Protein AF-A0AAJ0V544-F1 (afdb_monomer_lite)

Sequence (77 aa):
MRQKYQTNAPEQGNPHQPFSVQGKGDGWAVLDASTGGWTRTFNTYKEAETKAKELFENKQREAAANVKAFFDSRSAA

Radius of gyration: 16.84 Å; chains: 1; bounding box: 59×25×40 Å

Secondary structure (DSSP, 8-state):
----------SS--TTTTEEEEEETTEEEEEETTTTEE---BSSHHHHHHHHHHHHHHHHHHHHHHHHHHHHHHHT-

Foldseek 3Di:
DPPPPPPPVPPDDDPLPPWDWDDDPQFIWIQRPVVRDIDDGDHDSVVRVVVSVVVSVVVVVVVVVVVVVVVVVVVVD

pLDDT: mean 79.94, std 18.0, range [37.5, 94.94]

Structure (mmCIF, N/CA/C/O backbone):
data_AF-A0AAJ0V544-F1
#
_entry.id   AF-A0AAJ0V544-F1
#
loop_
_atom_site.group_PDB
_atom_site.id
_atom_site.type_symbol
_atom_site.label_atom_id
_atom_site.label_alt_id
_atom_site.label_comp_id
_atom_site.label_asym_id
_atom_site.label_entity_id
_atom_site.label_seq_id
_atom_site.pdbx_PDB_ins_code
_atom_site.Cartn_x
_atom_site.Cartn_y
_atom_site.Cartn_z
_atom_site.occupancy
_atom_site.B_iso_or_equiv
_atom_site.auth_seq_id
_atom_site.auth_comp_id
_atom_site.auth_asym_id
_atom_site.auth_atom_id
_atom_site.pdbx_PDB_model_num
ATOM 1 N N . MET A 1 1 ? -34.052 3.853 1.433 1.00 37.50 1 MET A N 1
ATOM 2 C CA . MET A 1 1 ? -32.907 4.685 1.865 1.00 37.50 1 MET A CA 1
ATOM 3 C C . MET A 1 1 ? -31.670 4.230 1.114 1.00 37.50 1 MET A C 1
ATOM 5 O O . MET A 1 1 ? -31.220 3.114 1.325 1.00 37.50 1 MET A O 1
ATOM 9 N N . ARG A 1 2 ? -31.168 5.040 0.181 1.00 40.41 2 ARG A N 1
ATOM 10 C CA . ARG A 1 2 ? -29.940 4.736 -0.559 1.00 40.41 2 ARG A CA 1
ATOM 11 C C . ARG A 1 2 ? -28.792 5.157 0.357 1.00 40.41 2 ARG A C 1
ATOM 13 O O . ARG A 1 2 ? -28.637 6.357 0.574 1.00 40.41 2 ARG A O 1
ATOM 20 N N . GLN A 1 3 ? -28.090 4.199 0.972 1.00 42.69 3 GLN A N 1
ATOM 21 C CA . GLN A 1 3 ? -26.860 4.498 1.707 1.00 42.69 3 GLN A CA 1
ATOM 22 C C . GLN A 1 3 ? -25.940 5.209 0.716 1.00 42.69 3 GLN A C 1
ATOM 24 O O . GLN A 1 3 ? -25.454 4.612 -0.244 1.00 42.69 3 GLN A O 1
ATOM 29 N N . LYS A 1 4 ? -25.810 6.527 0.877 1.00 43.31 4 LYS A N 1
ATOM 30 C CA . LYS A 1 4 ? -24.779 7.293 0.201 1.00 43.31 4 LYS A CA 1
ATOM 31 C C . LYS A 1 4 ? -23.496 6.769 0.819 1.00 43.31 4 LYS A C 1
ATOM 33 O O . LYS A 1 4 ? -23.176 7.149 1.940 1.00 43.31 4 LYS A O 1
ATOM 38 N N . TYR A 1 5 ? -22.821 5.844 0.140 1.00 47.81 5 TYR A N 1
ATOM 39 C CA . TYR A 1 5 ? -21.407 5.631 0.388 1.00 47.81 5 TYR A CA 1
ATOM 40 C C . TYR A 1 5 ? -20.801 7.014 0.241 1.00 47.81 5 TYR A C 1
ATOM 42 O O . TYR A 1 5 ? -20.779 7.581 -0.851 1.00 47.81 5 TYR A O 1
ATOM 50 N N . GLN A 1 6 ? -20.462 7.614 1.374 1.00 41.94 6 GLN A N 1
ATOM 51 C CA . GLN A 1 6 ? -19.672 8.817 1.425 1.00 41.94 6 GLN A CA 1
ATOM 52 C C . GLN A 1 6 ? -18.304 8.353 0.928 1.00 41.94 6 GLN A C 1
ATOM 54 O O . GLN A 1 6 ? -17.416 8.002 1.696 1.00 41.94 6 GLN A O 1
ATOM 59 N N . THR A 1 7 ? -18.167 8.226 -0.393 1.00 47.56 7 THR A N 1
ATOM 60 C CA . THR A 1 7 ? -16.882 8.336 -1.055 1.00 47.56 7 THR A CA 1
ATOM 61 C C . THR A 1 7 ? -16.443 9.743 -0.721 1.00 47.56 7 THR A C 1
ATOM 63 O O . THR A 1 7 ? -16.732 10.687 -1.454 1.00 47.56 7 THR A O 1
ATOM 66 N N . ASN A 1 8 ? -15.809 9.881 0.443 1.00 44.03 8 ASN A N 1
ATOM 67 C CA . ASN A 1 8 ? -14.819 10.902 0.683 1.00 44.03 8 ASN A CA 1
ATOM 68 C C . ASN A 1 8 ? -13.790 10.661 -0.422 1.00 44.03 8 ASN A C 1
ATOM 70 O O . ASN A 1 8 ? -12.833 9.912 -0.239 1.00 44.03 8 ASN A O 1
ATOM 74 N N . ALA A 1 9 ? -14.062 11.175 -1.624 1.00 44.66 9 ALA A N 1
ATOM 75 C CA . ALA A 1 9 ? -13.018 11.418 -2.590 1.00 44.66 9 ALA A CA 1
ATOM 76 C C . ALA A 1 9 ? -12.000 12.234 -1.795 1.00 44.66 9 ALA A C 1
ATOM 78 O O . ALA A 1 9 ? -12.400 13.267 -1.252 1.00 44.66 9 ALA A O 1
ATOM 79 N N . PRO A 1 10 ? -10.771 11.737 -1.585 1.00 49.25 10 PRO A N 1
ATOM 80 C CA . PRO A 1 10 ? -9.812 12.489 -0.808 1.00 49.25 10 PRO A CA 1
ATOM 81 C C . PRO A 1 10 ? -9.564 13.795 -1.564 1.00 49.25 10 PRO A C 1
ATOM 83 O O . PRO A 1 10 ? -8.936 13.809 -2.625 1.00 49.25 10 PRO A O 1
ATOM 86 N N . GLU A 1 11 ? -10.152 14.877 -1.049 1.00 43.53 11 GLU A N 1
ATOM 87 C CA . GLU A 1 11 ? -9.717 16.236 -1.313 1.00 43.53 11 GLU A CA 1
ATOM 88 C C . GLU A 1 11 ? -8.224 16.242 -0.978 1.00 43.53 11 GLU A C 1
ATOM 90 O O . GLU A 1 11 ? -7.848 16.054 0.172 1.00 43.53 11 GLU A O 1
ATOM 95 N N . GLN A 1 12 ? -7.387 16.373 -2.009 1.00 45.25 12 GLN A N 1
ATOM 96 C CA . GLN A 1 12 ? -5.928 16.212 -1.970 1.00 45.25 12 GLN A CA 1
ATOM 97 C C . GLN A 1 12 ? -5.464 14.746 -1.885 1.00 45.25 12 GLN A C 1
ATOM 99 O O . GLN A 1 12 ? -5.736 14.005 -0.945 1.00 45.25 12 GLN A O 1
ATOM 104 N N . GLY A 1 13 ? -4.774 14.318 -2.947 1.00 49.06 13 GLY A N 1
ATOM 105 C CA . GLY A 1 13 ? -4.438 12.928 -3.231 1.00 49.06 13 GLY A CA 1
ATOM 106 C C . GLY A 1 13 ? -3.825 12.186 -2.049 1.00 49.06 13 GLY A C 1
ATOM 107 O O . GLY A 1 13 ? -2.857 12.641 -1.448 1.00 49.06 13 GLY A O 1
ATOM 108 N N . ASN A 1 14 ? -4.377 11.007 -1.758 1.00 60.97 14 ASN A N 1
ATOM 109 C CA . ASN A 1 14 ? -3.771 10.044 -0.849 1.00 60.97 14 ASN A CA 1
ATOM 110 C C . ASN A 1 14 ? -2.277 9.877 -1.218 1.00 60.97 14 ASN A C 1
ATOM 112 O O . ASN A 1 14 ? -1.986 9.388 -2.315 1.00 60.97 14 ASN A O 1
ATOM 116 N N . PRO A 1 15 ? -1.334 10.268 -0.339 1.00 66.19 15 PRO A N 1
ATOM 117 C CA . PRO A 1 15 ? 0.094 10.259 -0.652 1.00 66.19 15 PRO A CA 1
ATOM 118 C C . PRO A 1 15 ? 0.643 8.844 -0.865 1.00 66.19 15 PRO A C 1
ATOM 120 O O . PRO A 1 15 ? 1.774 8.688 -1.312 1.00 66.19 15 PRO A O 1
ATOM 123 N N . HIS A 1 16 ? -0.146 7.814 -0.549 1.00 73.62 16 HIS A N 1
ATOM 124 C CA . HIS A 1 16 ? 0.224 6.408 -0.652 1.00 73.62 16 HIS A CA 1
ATOM 125 C C . HIS A 1 16 ? -0.484 5.677 -1.797 1.00 73.62 16 HIS A C 1
ATOM 127 O O . HIS A 1 16 ? -0.494 4.447 -1.806 1.00 73.62 16 HIS A O 1
ATOM 133 N N . GLN A 1 17 ? -1.067 6.393 -2.770 1.00 77.69 17 GLN A N 1
ATOM 134 C CA . GLN A 1 17 ? -1.619 5.778 -3.987 1.00 77.69 17 GLN A CA 1
ATOM 135 C C . GLN A 1 17 ? -0.628 4.754 -4.580 1.00 77.69 17 GLN A C 1
ATOM 137 O O . GLN A 1 17 ? 0.547 5.080 -4.756 1.00 77.69 17 GLN A O 1
ATOM 142 N N . PRO A 1 18 ? -1.062 3.515 -4.889 1.00 86.00 18 PRO A N 1
ATOM 143 C CA . PRO A 1 18 ? -2.448 3.030 -4.992 1.00 86.00 18 PRO A CA 1
ATOM 144 C C . PRO A 1 18 ? -3.059 2.431 -3.704 1.00 86.00 18 PRO A C 1
ATOM 146 O O . PRO A 1 18 ? -4.134 1.834 -3.758 1.00 86.00 18 PRO A O 1
ATOM 149 N N . PHE A 1 19 ? -2.393 2.536 -2.554 1.00 91.06 19 PHE A N 1
ATOM 150 C CA . PHE A 1 19 ? -2.805 1.894 -1.303 1.00 91.06 19 PHE A CA 1
ATOM 151 C C . PHE A 1 19 ? -3.730 2.791 -0.480 1.00 91.06 19 PHE A C 1
ATOM 153 O O . PHE A 1 19 ? -3.381 3.928 -0.172 1.00 91.06 19 PHE A O 1
ATOM 160 N N . SER A 1 20 ? -4.900 2.287 -0.083 1.00 90.75 20 SER A N 1
ATOM 161 C CA . SER A 1 20 ? -5.883 3.035 0.718 1.00 90.75 20 SER A CA 1
ATOM 162 C C . SER A 1 20 ? -6.364 2.232 1.921 1.00 90.75 20 SER A C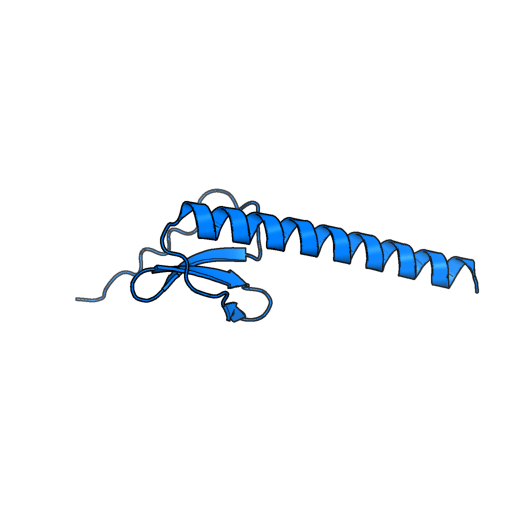 1
ATOM 164 O O . SER A 1 20 ? -6.652 1.044 1.797 1.00 90.75 20 SER A O 1
ATOM 166 N N . VAL A 1 21 ? -6.464 2.875 3.085 1.00 91.44 21 VAL A N 1
ATOM 167 C CA . VAL A 1 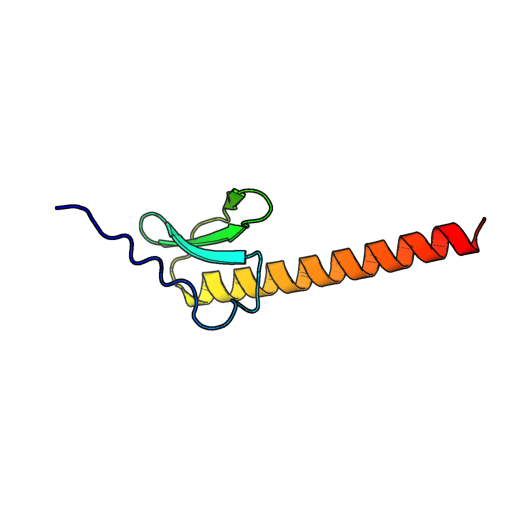21 ? -7.030 2.254 4.288 1.00 91.44 21 VAL A CA 1
ATOM 168 C C . VAL A 1 21 ? -8.549 2.334 4.225 1.00 91.44 21 VAL A C 1
ATOM 170 O O . VAL A 1 21 ? -9.108 3.409 4.018 1.00 91.44 21 VAL A O 1
ATOM 173 N N . GLN A 1 22 ? -9.222 1.204 4.413 1.00 91.62 22 GLN A N 1
ATOM 174 C CA . GLN A 1 22 ? -10.679 1.116 4.414 1.00 91.62 22 GLN A CA 1
ATOM 175 C C 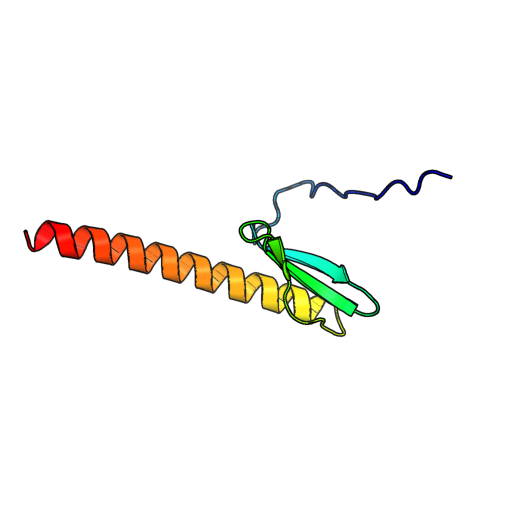. GLN A 1 22 ? -11.160 0.174 5.518 1.00 91.62 22 GLN A C 1
ATOM 177 O O . GLN A 1 22 ? -10.469 -0.778 5.889 1.00 91.62 22 GLN A O 1
ATOM 182 N N . GLY A 1 23 ? -12.358 0.434 6.042 1.00 89.94 23 GLY A N 1
ATOM 183 C CA . GLY A 1 23 ? -13.029 -0.491 6.956 1.00 89.94 23 GLY A CA 1
ATOM 184 C C . GLY A 1 23 ? -13.398 -1.787 6.231 1.00 89.94 23 GLY A C 1
ATOM 185 O O . GLY A 1 23 ? -13.921 -1.750 5.117 1.00 89.94 23 GLY A O 1
ATOM 186 N N . LYS A 1 24 ? -13.119 -2.938 6.847 1.00 87.56 24 LYS A N 1
ATOM 187 C CA . LYS A 1 24 ? -13.400 -4.268 6.298 1.00 87.56 24 LYS A CA 1
ATOM 188 C C . LYS A 1 24 ? -13.813 -5.221 7.422 1.00 87.56 24 LYS A C 1
ATOM 190 O O . LYS A 1 24 ? -12.973 -5.656 8.209 1.00 87.56 24 LYS A O 1
ATOM 195 N N . GLY A 1 25 ? -15.101 -5.569 7.461 1.00 87.38 25 GLY A N 1
ATOM 196 C CA . GLY A 1 25 ? -15.687 -6.312 8.581 1.00 87.38 25 GLY A CA 1
ATOM 197 C C . GLY A 1 25 ? -15.587 -5.499 9.872 1.00 87.38 25 GLY A C 1
ATOM 198 O O . GLY A 1 25 ? -15.876 -4.305 9.858 1.00 87.38 25 GLY A O 1
ATOM 199 N N . ASP A 1 26 ? -15.104 -6.129 10.941 1.00 89.94 26 ASP A N 1
ATOM 200 C CA . ASP A 1 26 ? -14.922 -5.496 12.258 1.00 89.94 26 ASP A CA 1
ATOM 201 C C . ASP A 1 26 ? -13.579 -4.756 12.415 1.00 89.94 26 ASP A C 1
ATOM 203 O O . ASP A 1 26 ? -13.229 -4.314 13.507 1.00 89.94 26 ASP A O 1
ATOM 207 N N . GLY A 1 27 ? -12.792 -4.639 11.340 1.00 93.06 27 GLY A N 1
ATOM 208 C CA . GLY A 1 27 ? -11.454 -4.052 11.384 1.00 93.06 27 GLY A CA 1
ATOM 209 C C . GLY A 1 27 ? -11.136 -3.148 10.199 1.00 93.06 27 GLY A C 1
ATOM 210 O O . GLY A 1 27 ? -12.002 -2.748 9.422 1.00 93.06 27 GLY A O 1
ATOM 211 N N . TRP A 1 28 ? -9.852 -2.840 10.053 1.00 93.75 28 TRP A N 1
ATOM 212 C CA . TRP A 1 28 ? -9.307 -1.993 8.993 1.00 93.75 28 TRP A CA 1
ATOM 213 C C . TRP A 1 28 ? -8.404 -2.809 8.082 1.00 93.75 28 TRP A C 1
ATOM 215 O O . TRP A 1 28 ? -7.649 -3.649 8.551 1.00 93.75 28 TRP A O 1
ATOM 225 N N . ALA A 1 29 ? -8.444 -2.581 6.779 1.00 93.62 29 ALA A N 1
ATOM 226 C CA . ALA A 1 29 ? -7.550 -3.231 5.831 1.00 93.62 29 ALA A CA 1
ATOM 227 C C . ALA A 1 29 ? -7.022 -2.210 4.829 1.00 93.62 29 ALA A C 1
ATOM 229 O O . ALA A 1 29 ? -7.597 -1.137 4.650 1.00 93.62 29 ALA A O 1
ATOM 230 N N . VAL A 1 30 ? -5.928 -2.557 4.162 1.00 94.12 30 VAL A N 1
ATOM 231 C CA . VAL A 1 30 ? -5.404 -1.777 3.047 1.00 94.12 30 VAL A CA 1
ATOM 232 C C . VAL A 1 30 ? -5.886 -2.421 1.753 1.00 94.12 30 VAL A C 1
ATOM 234 O O . VAL A 1 30 ? -5.636 -3.606 1.515 1.00 94.12 30 VAL A O 1
ATOM 237 N N . LEU A 1 31 ? -6.586 -1.643 0.932 1.00 93.38 31 LEU A N 1
ATOM 238 C CA . LEU A 1 31 ? -6.879 -1.971 -0.457 1.00 93.38 31 LEU A CA 1
ATOM 239 C C . LEU A 1 31 ? -5.716 -1.496 -1.324 1.00 93.38 31 LEU A C 1
ATOM 241 O O . LEU A 1 31 ? -5.371 -0.313 -1.305 1.00 93.38 31 LEU A O 1
ATOM 245 N N . ASP A 1 32 ? -5.168 -2.401 -2.123 1.00 92.69 32 ASP A N 1
ATOM 246 C CA . ASP A 1 32 ? -4.301 -2.066 -3.244 1.00 92.69 32 ASP A CA 1
ATOM 247 C C . ASP A 1 32 ? -5.155 -1.888 -4.505 1.00 92.69 32 ASP A C 1
ATOM 249 O O . ASP A 1 32 ? -5.606 -2.860 -5.115 1.00 92.69 32 ASP A O 1
ATOM 253 N N . ALA A 1 33 ? -5.364 -0.639 -4.924 1.00 88.38 33 ALA A N 1
ATOM 254 C CA . ALA A 1 33 ? -6.165 -0.334 -6.108 1.00 88.38 33 ALA A CA 1
ATOM 255 C C . ALA A 1 33 ? -5.519 -0.803 -7.425 1.00 88.38 33 ALA A C 1
ATOM 257 O O . ALA A 1 33 ? -6.207 -0.890 -8.438 1.00 88.38 33 ALA A O 1
ATOM 258 N N . SER A 1 34 ? -4.217 -1.117 -7.434 1.00 86.06 34 SER A N 1
ATOM 259 C CA . SER A 1 34 ? -3.528 -1.577 -8.646 1.00 86.06 34 SER A CA 1
ATOM 260 C C . SER A 1 34 ? -3.735 -3.060 -8.938 1.00 86.06 34 SER A C 1
ATOM 262 O O . SER A 1 34 ? -3.673 -3.469 -10.093 1.00 86.06 34 SER A O 1
ATOM 264 N N . THR A 1 35 ? -3.997 -3.857 -7.903 1.00 89.12 35 THR A N 1
ATOM 265 C CA . THR A 1 35 ? -4.224 -5.304 -8.022 1.00 89.12 35 THR A CA 1
ATOM 266 C C . THR A 1 35 ? -5.657 -5.706 -7.668 1.00 89.12 35 THR A C 1
ATOM 268 O O . THR A 1 35 ? -6.067 -6.824 -7.965 1.00 89.12 35 THR A O 1
ATOM 271 N N . GLY A 1 36 ? -6.422 -4.824 -7.013 1.00 87.94 36 GLY A N 1
ATOM 272 C CA . GLY A 1 36 ? -7.700 -5.163 -6.377 1.00 87.94 36 GLY A CA 1
ATOM 273 C C . GLY A 1 36 ? -7.536 -6.012 -5.109 1.00 87.94 36 GLY A C 1
ATOM 274 O O . GLY A 1 36 ? -8.527 -6.467 -4.532 1.00 87.94 36 GLY A O 1
ATOM 275 N N . GLY A 1 37 ? -6.291 -6.245 -4.682 1.00 91.56 37 GLY A N 1
ATOM 276 C CA . GLY A 1 37 ? -5.943 -7.073 -3.540 1.00 91.56 37 GLY A CA 1
ATOM 277 C C . GLY A 1 37 ? -6.174 -6.366 -2.209 1.00 91.56 37 GLY A C 1
ATOM 278 O O . GLY A 1 37 ? -6.059 -5.147 -2.086 1.00 91.56 37 GLY A O 1
ATOM 279 N N . TRP A 1 38 ? -6.464 -7.161 -1.184 1.00 93.50 38 TRP A N 1
ATOM 280 C CA . TRP A 1 38 ? -6.624 -6.682 0.183 1.00 93.50 38 TRP A CA 1
ATOM 281 C C . TRP A 1 38 ? -5.560 -7.285 1.081 1.00 93.50 38 TRP A C 1
ATOM 283 O O . TRP A 1 38 ? -5.268 -8.478 0.992 1.00 93.50 38 TRP A O 1
ATOM 293 N N . THR A 1 39 ? -5.049 -6.495 2.018 1.00 93.50 39 THR A N 1
ATOM 294 C CA . THR A 1 39 ? -4.263 -7.041 3.125 1.00 93.50 39 THR A CA 1
ATOM 295 C C . THR A 1 39 ? -5.148 -7.804 4.112 1.00 93.50 39 THR A C 1
ATOM 297 O O . THR A 1 39 ? -6.384 -7.766 4.052 1.00 93.50 39 THR A O 1
ATOM 300 N N . ARG A 1 40 ? -4.501 -8.442 5.098 1.00 93.19 40 ARG A N 1
ATOM 301 C CA . ARG A 1 40 ? -5.176 -8.841 6.339 1.00 93.19 40 ARG A CA 1
ATOM 302 C C . ARG A 1 40 ? -5.859 -7.643 7.002 1.00 93.19 40 ARG A C 1
ATOM 304 O O . ARG A 1 40 ? -5.494 -6.492 6.743 1.00 93.19 40 ARG A O 1
ATOM 311 N N . THR A 1 41 ? -6.815 -7.937 7.871 1.00 94.94 41 THR A N 1
ATOM 312 C CA . THR A 1 41 ? -7.430 -6.943 8.743 1.00 94.94 41 THR A CA 1
ATOM 313 C C . THR A 1 41 ? -6.509 -6.603 9.919 1.00 94.94 41 THR A C 1
ATOM 315 O O . THR A 1 41 ? -5.698 -7.414 10.382 1.00 94.94 41 THR A O 1
ATOM 318 N N . PHE A 1 42 ? -6.630 -5.364 10.370 1.00 92.25 42 PHE A N 1
ATOM 319 C CA . PHE A 1 42 ? -5.944 -4.748 11.491 1.00 92.25 42 PHE A CA 1
ATOM 320 C C . PHE A 1 42 ? -6.990 -4.238 12.478 1.00 92.25 42 PHE A C 1
ATOM 322 O O . PHE A 1 42 ? -8.099 -3.868 12.082 1.00 92.25 42 PHE A O 1
ATOM 329 N N . ASN A 1 43 ? -6.629 -4.205 13.757 1.00 91.88 43 ASN A N 1
ATOM 330 C CA . ASN A 1 43 ? -7.548 -3.791 14.813 1.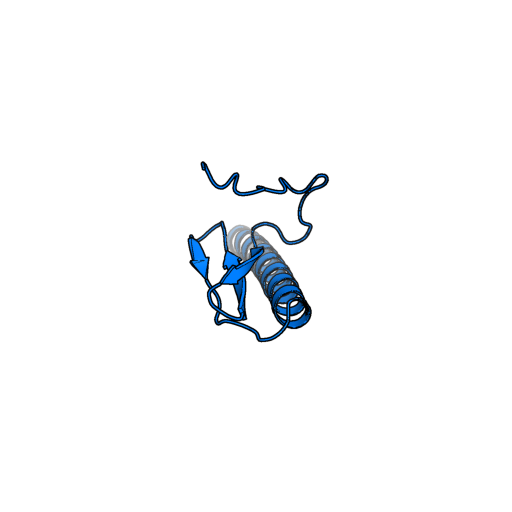00 91.88 43 ASN A CA 1
ATOM 331 C C . ASN A 1 43 ? -7.743 -2.274 14.805 1.00 91.88 43 ASN A C 1
ATOM 333 O O . ASN A 1 43 ? -8.826 -1.778 15.103 1.00 91.88 43 ASN A O 1
ATOM 337 N N . THR A 1 44 ? -6.700 -1.526 14.439 1.00 92.38 44 THR A N 1
ATOM 338 C CA . THR A 1 44 ? -6.728 -0.064 14.432 1.00 92.38 44 THR A CA 1
ATOM 339 C C . THR A 1 44 ? -6.458 0.515 13.047 1.00 92.38 44 THR A C 1
ATOM 341 O O . THR A 1 44 ? -5.714 -0.046 12.240 1.00 92.38 44 THR A O 1
ATOM 344 N N . TYR A 1 45 ? -7.018 1.701 12.794 1.00 89.44 45 TYR A N 1
ATOM 345 C CA . TYR A 1 45 ? -6.740 2.468 11.579 1.00 89.44 45 TYR A CA 1
ATOM 346 C C . TYR A 1 45 ? -5.240 2.764 11.426 1.00 89.44 45 TYR A C 1
ATOM 348 O O . TYR A 1 45 ? -4.688 2.631 10.339 1.00 89.44 45 TYR A O 1
ATOM 356 N N . LYS A 1 46 ? -4.557 3.101 12.529 1.00 90.62 46 LYS A N 1
ATOM 357 C CA . LYS A 1 46 ? -3.133 3.470 12.535 1.00 90.62 46 LYS A CA 1
ATOM 358 C C . LYS A 1 46 ? -2.217 2.325 12.093 1.00 90.62 46 LYS A C 1
ATOM 360 O O . LYS A 1 46 ? -1.229 2.557 11.400 1.00 90.62 46 LYS A O 1
ATOM 365 N N . GLU A 1 47 ? -2.541 1.088 12.467 1.00 91.62 47 GLU A N 1
ATOM 366 C CA . GLU A 1 47 ? -1.815 -0.096 11.990 1.00 91.62 47 GLU A CA 1
ATOM 367 C C . GLU A 1 47 ? -1.989 -0.288 10.480 1.00 91.62 47 GLU A C 1
ATOM 369 O O . GLU A 1 47 ? -1.012 -0.530 9.770 1.00 91.62 47 GLU A O 1
ATOM 374 N N . ALA A 1 48 ? -3.216 -0.130 9.977 1.00 90.81 48 ALA A N 1
ATOM 375 C CA . ALA A 1 48 ? -3.495 -0.215 8.549 1.00 90.81 48 ALA A CA 1
ATOM 376 C C . ALA A 1 48 ? -2.815 0.923 7.764 1.00 90.81 48 ALA A C 1
ATOM 378 O O . ALA A 1 48 ? -2.257 0.681 6.698 1.00 90.81 48 ALA A O 1
ATOM 379 N N . GLU A 1 49 ? -2.786 2.141 8.303 1.00 91.50 49 GLU A N 1
ATOM 380 C CA . GLU A 1 49 ? -2.090 3.286 7.704 1.00 91.50 49 GLU A CA 1
ATOM 381 C C . GLU A 1 49 ? -0.575 3.067 7.651 1.00 91.50 49 GLU A C 1
ATOM 383 O O . GLU A 1 49 ? 0.044 3.252 6.602 1.00 91.50 49 GLU A O 1
ATOM 388 N N . THR A 1 50 ? 0.014 2.576 8.744 1.00 93.19 50 THR A N 1
ATOM 389 C CA . THR A 1 50 ? 1.434 2.195 8.779 1.00 93.19 50 THR A CA 1
ATOM 390 C C . THR A 1 50 ? 1.727 1.149 7.705 1.00 93.19 50 THR A C 1
ATOM 392 O O . THR A 1 50 ? 2.697 1.280 6.958 1.00 93.19 50 THR A O 1
ATOM 395 N N . LYS A 1 51 ? 0.840 0.158 7.541 1.00 93.69 51 LYS A N 1
ATOM 396 C CA . LYS A 1 51 ? 0.976 -0.846 6.484 1.00 93.69 51 LYS A CA 1
ATOM 397 C C . LYS A 1 51 ? 0.864 -0.249 5.080 1.00 93.69 51 LYS A C 1
ATOM 399 O O . LYS A 1 51 ? 1.645 -0.624 4.209 1.00 93.69 51 LYS A O 1
ATOM 404 N N . ALA A 1 52 ? -0.078 0.663 4.844 1.00 91.62 52 ALA A N 1
ATOM 405 C CA . ALA A 1 52 ? -0.229 1.331 3.552 1.00 91.62 52 ALA A CA 1
ATOM 406 C C . ALA A 1 52 ? 1.040 2.111 3.176 1.00 91.62 52 ALA A C 1
ATOM 408 O O . ALA A 1 52 ? 1.506 2.014 2.040 1.00 91.62 52 ALA A O 1
ATOM 409 N N . LYS A 1 53 ? 1.647 2.805 4.147 1.00 91.94 53 LYS A N 1
ATOM 410 C CA . LYS A 1 53 ? 2.919 3.510 3.966 1.00 91.94 53 LYS A CA 1
ATOM 411 C C . LYS A 1 53 ? 4.070 2.556 3.628 1.00 91.94 53 LYS A C 1
ATOM 413 O O . LYS A 1 53 ? 4.788 2.801 2.663 1.00 91.94 53 LYS A O 1
ATOM 418 N N . GLU A 1 54 ? 4.218 1.451 4.359 1.00 93.00 54 GLU A N 1
ATOM 419 C CA . GLU A 1 54 ? 5.247 0.435 4.072 1.00 93.00 54 GLU A CA 1
ATOM 420 C C . GLU A 1 54 ? 5.117 -0.142 2.655 1.00 93.00 54 GLU A C 1
ATOM 422 O O . GLU A 1 54 ? 6.109 -0.299 1.942 1.00 93.00 54 GLU A O 1
ATOM 427 N N . LEU A 1 55 ? 3.888 -0.467 2.237 1.00 93.06 55 LEU A N 1
ATOM 428 C CA . LEU A 1 55 ? 3.617 -1.003 0.901 1.00 93.06 55 LEU A CA 1
ATOM 429 C C . LEU A 1 55 ? 3.961 0.017 -0.188 1.00 93.06 55 LEU A C 1
ATOM 431 O O . LEU A 1 55 ? 4.560 -0.340 -1.203 1.00 93.06 55 LEU A O 1
ATOM 435 N N . PHE A 1 56 ? 3.637 1.288 0.046 1.00 92.00 56 PHE A N 1
ATOM 436 C CA . PHE A 1 56 ? 3.986 2.378 -0.854 1.00 92.00 56 PHE A CA 1
ATOM 437 C C . PHE A 1 56 ? 5.504 2.555 -0.997 1.00 92.00 56 PHE A C 1
ATOM 439 O O . PHE A 1 56 ? 6.019 2.606 -2.114 1.00 92.00 56 PHE A O 1
ATOM 446 N N . GLU A 1 57 ? 6.241 2.598 0.114 1.00 91.81 57 GLU A N 1
ATOM 447 C CA . GLU A 1 57 ? 7.704 2.724 0.102 1.00 91.81 57 GLU A CA 1
ATOM 448 C C . GLU A 1 57 ? 8.384 1.530 -0.580 1.00 91.81 57 GLU A C 1
ATOM 450 O O . GLU A 1 57 ? 9.307 1.717 -1.377 1.00 91.81 57 GLU A O 1
ATOM 455 N N . ASN A 1 58 ? 7.902 0.308 -0.336 1.00 90.94 58 ASN A N 1
ATOM 456 C CA . ASN A 1 58 ? 8.419 -0.883 -1.007 1.00 90.94 58 ASN A CA 1
ATOM 457 C C . ASN A 1 58 ? 8.183 -0.831 -2.520 1.00 90.94 58 ASN A C 1
ATOM 459 O O . ASN A 1 58 ? 9.116 -1.074 -3.282 1.00 90.94 58 ASN A O 1
ATOM 463 N N . LYS A 1 59 ? 6.988 -0.428 -2.965 1.00 88.12 59 LYS A N 1
ATOM 464 C CA . LYS A 1 59 ? 6.675 -0.308 -4.396 1.00 88.12 59 LYS A CA 1
ATOM 465 C C . LYS A 1 59 ? 7.536 0.746 -5.095 1.00 88.12 59 LYS A C 1
ATOM 467 O O . LYS A 1 59 ? 7.988 0.526 -6.217 1.00 88.12 59 LYS A O 1
ATOM 472 N N . GLN A 1 60 ? 7.813 1.868 -4.430 1.00 88.88 60 GLN A N 1
ATOM 473 C CA . GLN A 1 60 ? 8.750 2.868 -4.951 1.00 88.88 60 GLN A CA 1
ATOM 474 C C . GLN A 1 60 ? 10.175 2.314 -5.059 1.00 88.88 60 GLN A C 1
ATOM 476 O O . GLN A 1 60 ? 10.845 2.533 -6.069 1.00 88.88 60 GLN A O 1
ATOM 481 N N . ARG A 1 61 ? 10.635 1.562 -4.051 1.00 89.38 61 ARG A N 1
ATOM 482 C CA . ARG A 1 61 ? 11.957 0.922 -4.073 1.00 89.38 61 ARG A CA 1
ATOM 483 C C . ARG A 1 61 ? 12.075 -0.093 -5.212 1.00 89.38 61 ARG A C 1
ATOM 485 O O . ARG A 1 61 ? 13.082 -0.095 -5.914 1.00 89.38 61 ARG A O 1
ATOM 492 N N . GLU A 1 62 ? 11.053 -0.917 -5.420 1.00 88.12 62 GLU A N 1
ATOM 493 C CA . GLU A 1 62 ? 10.995 -1.878 -6.528 1.00 88.12 62 GLU A CA 1
ATOM 494 C C . GLU A 1 62 ? 11.013 -1.178 -7.890 1.00 88.12 62 GLU A C 1
ATOM 496 O O . GLU A 1 62 ? 11.781 -1.561 -8.772 1.00 88.12 62 GLU A O 1
ATOM 501 N N . ALA A 1 63 ? 10.230 -0.108 -8.056 1.00 86.56 63 ALA A N 1
ATOM 502 C CA . ALA A 1 63 ? 10.238 0.684 -9.282 1.00 86.56 63 ALA A CA 1
ATOM 503 C C . ALA A 1 63 ? 11.632 1.267 -9.574 1.00 86.56 63 ALA A C 1
ATOM 505 O O . ALA A 1 63 ? 12.120 1.154 -10.698 1.00 86.56 63 ALA A O 1
ATOM 506 N N . ALA A 1 64 ? 12.310 1.819 -8.563 1.00 86.38 64 ALA A N 1
ATOM 507 C CA . ALA A 1 64 ? 13.671 2.333 -8.706 1.00 86.38 64 ALA A CA 1
ATOM 508 C C . ALA A 1 64 ? 14.681 1.230 -9.078 1.00 86.38 64 ALA A C 1
ATOM 510 O O . ALA A 1 64 ? 15.528 1.436 -9.951 1.00 86.38 64 ALA A O 1
ATOM 511 N N . ALA A 1 65 ? 14.573 0.046 -8.466 1.00 90.62 65 ALA A N 1
ATOM 512 C CA . ALA A 1 65 ? 15.424 -1.100 -8.785 1.00 90.62 65 ALA A CA 1
ATOM 513 C C . ALA A 1 65 ? 15.221 -1.584 -10.231 1.00 90.62 65 ALA A C 1
ATOM 515 O O . ALA A 1 65 ? 16.198 -1.831 -10.937 1.00 90.62 65 ALA A O 1
ATOM 516 N N . ASN A 1 66 ? 13.970 -1.643 -10.697 1.00 87.12 66 ASN A N 1
ATOM 517 C CA . ASN A 1 66 ? 13.637 -2.032 -12.068 1.00 87.12 66 ASN A CA 1
ATOM 518 C C . ASN A 1 66 ? 14.191 -1.041 -13.100 1.00 87.12 66 ASN A C 1
ATOM 520 O O . ASN A 1 66 ? 14.741 -1.459 -14.119 1.00 87.12 66 ASN A O 1
ATOM 524 N N . VAL A 1 67 ? 14.102 0.266 -12.827 1.00 86.19 67 VAL A N 1
ATOM 525 C CA . VAL A 1 67 ? 14.706 1.297 -13.688 1.00 86.19 67 VAL A CA 1
ATOM 526 C C . VAL A 1 67 ? 16.222 1.119 -13.749 1.00 86.19 67 VAL A C 1
ATOM 528 O O . VAL A 1 67 ? 16.787 1.115 -14.841 1.00 86.19 67 VAL A O 1
ATOM 531 N N . LYS A 1 68 ? 16.886 0.913 -12.605 1.00 85.75 68 LYS A N 1
ATOM 532 C CA . LYS A 1 68 ? 18.3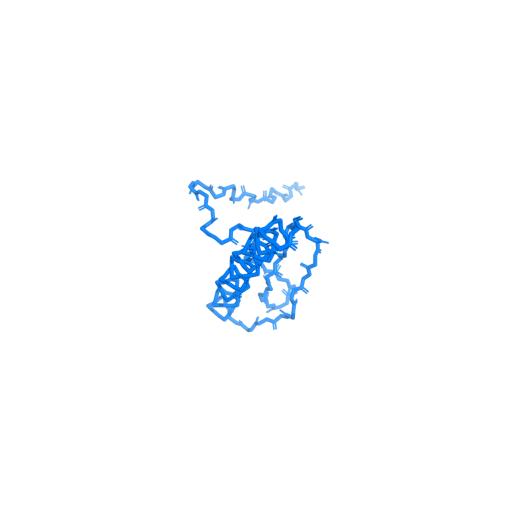36 0.689 -12.575 1.00 85.75 68 LYS A CA 1
ATOM 533 C C . LYS A 1 68 ? 18.737 -0.547 -13.391 1.00 85.75 68 LYS A C 1
ATOM 535 O O . LYS A 1 68 ? 19.624 -0.449 -14.232 1.00 85.75 68 LYS A O 1
ATOM 540 N N . ALA A 1 69 ? 18.055 -1.675 -13.189 1.00 85.62 69 ALA A N 1
ATOM 541 C CA . ALA A 1 69 ? 18.332 -2.914 -13.914 1.00 85.62 69 ALA A CA 1
ATOM 542 C C . ALA A 1 69 ? 18.149 -2.757 -15.434 1.00 85.62 69 ALA A C 1
ATOM 544 O O . ALA A 1 69 ? 18.952 -3.274 -16.210 1.00 85.62 69 ALA A O 1
ATOM 545 N N . PHE A 1 70 ? 17.132 -2.001 -15.868 1.00 87.38 70 PHE A N 1
ATOM 546 C CA . PHE A 1 70 ? 16.918 -1.699 -17.283 1.00 87.38 70 PHE A CA 1
ATOM 547 C C . PHE A 1 70 ? 18.122 -0.973 -17.902 1.00 87.38 70 PHE A C 1
ATOM 549 O O . PHE A 1 70 ? 18.605 -1.383 -18.959 1.00 87.38 70 PHE A O 1
ATOM 556 N N . PHE A 1 71 ? 18.649 0.062 -17.242 1.00 85.19 71 PHE A N 1
ATOM 557 C CA . PHE A 1 71 ? 19.827 0.781 -17.736 1.00 85.19 71 PHE A CA 1
ATOM 558 C C . PHE A 1 71 ? 21.101 -0.064 -17.688 1.00 85.19 71 PHE A C 1
ATOM 560 O O . PHE A 1 71 ? 21.817 -0.093 -18.687 1.00 85.19 71 PHE A O 1
ATOM 567 N N . ASP A 1 72 ? 21.341 -0.804 -16.600 1.00 85.12 72 ASP A N 1
ATOM 568 C CA . ASP A 1 72 ? 22.499 -1.703 -16.491 1.00 85.12 72 ASP A CA 1
ATOM 569 C C . ASP A 1 72 ? 22.508 -2.716 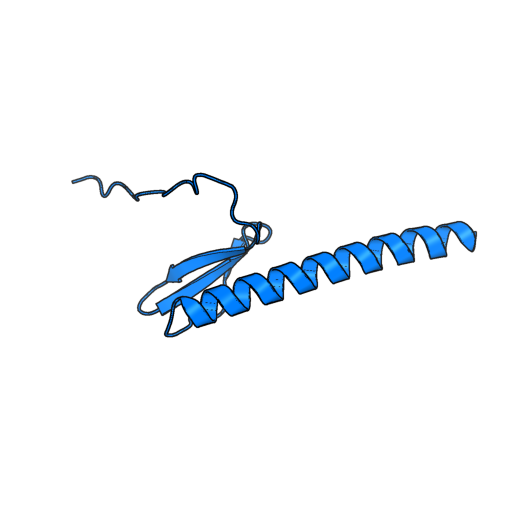-17.657 1.00 85.12 72 ASP A C 1
ATOM 571 O O . ASP A 1 72 ? 23.535 -2.906 -18.313 1.00 85.12 72 ASP A O 1
ATOM 575 N N . SER A 1 73 ? 21.342 -3.290 -17.993 1.00 82.38 73 SER A N 1
ATOM 576 C CA . SER A 1 73 ? 21.192 -4.239 -19.108 1.00 82.38 73 SER A CA 1
ATOM 577 C C . SER A 1 73 ? 21.432 -3.625 -20.492 1.00 82.38 73 SER A C 1
ATOM 579 O O . SER A 1 73 ? 21.856 -4.330 -21.402 1.00 82.38 73 SER A O 1
ATOM 581 N N . ARG A 1 74 ? 21.192 -2.315 -20.658 1.00 70.25 74 ARG A N 1
ATOM 582 C CA . ARG A 1 74 ? 21.463 -1.591 -21.909 1.00 70.25 74 ARG A CA 1
ATOM 583 C C . ARG A 1 74 ? 22.892 -1.083 -22.025 1.00 70.25 74 ARG A C 1
ATOM 585 O O . ARG A 1 74 ? 23.366 -0.940 -23.139 1.00 70.25 74 ARG A O 1
ATOM 592 N N . SER A 1 75 ? 23.561 -0.790 -20.913 1.00 70.50 75 SER A N 1
ATOM 593 C CA . SER A 1 75 ? 24.982 -0.419 -20.920 1.00 70.50 75 SER A CA 1
ATOM 594 C C . SER A 1 75 ? 25.924 -1.615 -21.080 1.00 70.50 75 SER A C 1
ATOM 596 O O . SER A 1 75 ? 27.099 -1.427 -21.372 1.00 70.50 75 SER A O 1
ATOM 598 N N . ALA A 1 76 ? 25.417 -2.830 -20.859 1.00 58.66 76 ALA A N 1
ATOM 599 C CA . ALA A 1 76 ? 26.153 -4.080 -21.026 1.00 58.66 76 ALA A CA 1
ATOM 600 C C . ALA A 1 76 ? 25.960 -4.732 -22.414 1.00 58.66 76 ALA A C 1
ATOM 602 O O . ALA A 1 76 ? 26.510 -5.809 -22.643 1.00 58.66 76 ALA A O 1
ATOM 603 N N . ALA A 1 77 ? 25.174 -4.109 -23.304 1.00 51.28 77 ALA A N 1
ATOM 604 C CA . ALA A 1 77 ? 24.928 -4.527 -24.688 1.00 51.28 77 ALA A CA 1
ATOM 605 C C . ALA A 1 77 ? 25.692 -3.626 -25.667 1.00 51.28 77 ALA A C 1
ATOM 607 O O . ALA A 1 77 ? 26.164 -4.161 -26.694 1.00 51.28 77 ALA A O 1
#